Protein AF-A0A4Q2DQ85-F1 (afdb_monomer_lite)

Organism: NCBI:txid2316362

Structure (mmCIF, N/CA/C/O backbone):
data_AF-A0A4Q2DQ85-F1
#
_entry.id   AF-A0A4Q2DQ85-F1
#
loop_
_atom_site.group_PDB
_atom_site.id
_atom_site.type_symbol
_atom_site.label_atom_id
_atom_site.label_alt_id
_atom_site.label_comp_id
_atom_site.label_asym_id
_atom_site.label_entity_id
_atom_site.label_seq_id
_atom_site.pdbx_PDB_ins_code
_atom_site.Cartn_x
_atom_site.Cartn_y
_atom_site.Cartn_z
_atom_site.occupancy
_atom_site.B_iso_or_equiv
_atom_site.auth_seq_id
_atom_site.auth_comp_id
_atom_site.auth_asym_id
_atom_site.auth_atom_id
_atom_site.pdbx_PDB_model_num
ATOM 1 N N . MET A 1 1 ? -10.901 -35.998 5.552 1.00 47.69 1 MET A N 1
ATOM 2 C CA . MET A 1 1 ? -9.609 -36.464 6.092 1.00 47.69 1 MET A CA 1
ATOM 3 C C . MET A 1 1 ? -8.548 -35.485 5.594 1.00 47.69 1 MET A C 1
ATOM 5 O O . MET A 1 1 ? -8.088 -35.635 4.478 1.00 47.69 1 MET A O 1
ATOM 9 N N . PHE A 1 2 ? -8.291 -34.397 6.330 1.00 58.28 2 PHE A N 1
ATOM 10 C CA . PHE A 1 2 ? -7.328 -33.348 5.948 1.00 58.28 2 PHE A CA 1
ATOM 11 C C . PHE A 1 2 ? -6.721 -32.743 7.217 1.00 58.28 2 PHE A C 1
ATOM 13 O O . PHE A 1 2 ? -7.239 -31.758 7.737 1.00 58.28 2 PHE A O 1
ATOM 20 N N . ALA A 1 3 ? -5.676 -33.364 7.753 1.00 61.16 3 ALA A N 1
ATOM 21 C CA . ALA A 1 3 ? -4.884 -32.787 8.834 1.00 61.16 3 ALA A CA 1
ATOM 22 C C . ALA A 1 3 ? -3.534 -33.508 8.921 1.00 61.16 3 ALA A C 1
ATOM 24 O O . ALA A 1 3 ? -3.394 -34.397 9.744 1.00 61.16 3 ALA A O 1
ATOM 25 N N . GLU A 1 4 ? -2.573 -33.155 8.059 1.00 61.56 4 GLU A N 1
ATOM 26 C CA . GLU A 1 4 ? -1.161 -33.553 8.234 1.00 61.56 4 GLU A CA 1
ATOM 27 C C . GLU A 1 4 ? -0.228 -32.762 7.294 1.00 61.56 4 GLU A C 1
ATOM 29 O O . GLU A 1 4 ? 0.345 -33.283 6.347 1.00 61.56 4 GLU A O 1
ATOM 34 N N . GLN A 1 5 ? -0.114 -31.446 7.501 1.00 60.38 5 GLN A N 1
ATOM 35 C CA . GLN A 1 5 ? 0.857 -30.600 6.777 1.00 60.38 5 GLN A CA 1
ATOM 36 C C . GLN A 1 5 ? 1.593 -29.624 7.713 1.00 60.38 5 GLN A C 1
ATOM 38 O O . GLN A 1 5 ? 1.946 -28.518 7.315 1.00 60.38 5 GLN A O 1
ATOM 43 N N . SER A 1 6 ? 1.812 -30.001 8.979 1.00 62.09 6 SER A N 1
ATOM 44 C CA . SER A 1 6 ? 2.636 -29.205 9.906 1.00 62.09 6 SER A CA 1
ATOM 45 C C . SER A 1 6 ? 4.103 -29.638 9.967 1.00 62.09 6 SER A C 1
ATOM 47 O O . SER A 1 6 ? 4.913 -28.863 10.457 1.00 62.09 6 SER A O 1
ATOM 49 N N . ASP A 1 7 ? 4.455 -30.812 9.432 1.00 63.62 7 ASP A N 1
ATOM 50 C CA . ASP A 1 7 ? 5.824 -31.363 9.487 1.00 63.62 7 ASP A CA 1
ATOM 51 C C . ASP A 1 7 ? 6.745 -30.898 8.346 1.00 63.62 7 ASP A C 1
ATOM 53 O O . ASP A 1 7 ? 7.918 -31.249 8.308 1.00 63.62 7 ASP A O 1
ATOM 57 N N . ALA A 1 8 ? 6.243 -30.084 7.412 1.00 73.44 8 ALA A N 1
ATOM 58 C CA . ALA A 1 8 ? 7.044 -29.559 6.302 1.00 73.44 8 ALA A CA 1
ATOM 59 C C . ALA A 1 8 ? 7.862 -28.305 6.667 1.00 73.44 8 ALA A C 1
ATOM 61 O O . ALA A 1 8 ? 8.577 -27.775 5.818 1.00 73.44 8 ALA A O 1
ATOM 62 N N . PHE A 1 9 ? 7.744 -27.801 7.899 1.00 74.00 9 PHE A N 1
ATOM 63 C CA . PHE A 1 9 ? 8.562 -26.680 8.350 1.00 74.00 9 PHE A CA 1
ATOM 64 C C . PHE A 1 9 ? 9.855 -27.213 8.978 1.00 74.00 9 PHE A C 1
ATOM 66 O O . PHE A 1 9 ? 9.777 -28.004 9.920 1.00 74.00 9 PHE A O 1
ATOM 73 N N . PRO A 1 10 ? 11.036 -26.801 8.481 1.00 77.25 10 PRO A N 1
ATOM 74 C CA . PRO A 1 10 ? 12.307 -27.236 9.043 1.00 77.25 10 PRO A CA 1
ATOM 75 C C . PRO A 1 10 ? 12.410 -26.822 10.513 1.00 77.25 10 PRO A C 1
ATOM 77 O O . PRO A 1 10 ? 11.912 -25.764 10.919 1.00 77.25 10 PRO A O 1
ATOM 80 N N . LYS A 1 11 ? 13.046 -27.674 11.323 1.00 80.31 11 LYS A N 1
ATOM 81 C CA . LYS A 1 11 ? 13.287 -27.381 12.737 1.00 80.31 11 LYS A CA 1
ATOM 82 C C . LYS A 1 11 ? 14.191 -26.149 12.850 1.00 80.31 11 LYS A C 1
ATOM 84 O O . LYS A 1 11 ? 15.047 -25.947 11.992 1.00 80.31 11 LYS A O 1
ATOM 89 N N . PRO A 1 12 ? 14.030 -25.315 13.889 1.00 69.31 12 PRO A N 1
ATOM 90 C CA . PRO A 1 12 ? 14.818 -24.093 14.040 1.00 69.31 12 PRO A CA 1
ATOM 91 C C . PRO A 1 12 ? 16.333 -24.352 14.102 1.00 69.31 12 PRO A C 1
ATOM 93 O O . PRO A 1 12 ? 17.103 -23.470 13.735 1.00 69.31 12 PRO A O 1
ATOM 96 N N . GLU A 1 13 ? 16.763 -25.552 14.503 1.00 75.00 13 GLU A N 1
ATOM 97 C CA . GLU A 1 13 ? 18.167 -25.972 14.429 1.00 75.00 13 GLU A CA 1
ATOM 98 C C . GLU A 1 13 ? 18.701 -26.269 13.007 1.00 75.00 13 GLU A C 1
ATOM 100 O O . GLU A 1 13 ? 19.911 -26.194 12.813 1.00 75.00 13 GLU A O 1
ATOM 105 N N . ASP A 1 14 ? 17.845 -26.539 12.011 1.00 70.75 14 ASP A N 1
ATOM 106 C CA . ASP A 1 14 ? 18.253 -26.894 10.633 1.00 70.75 14 ASP A CA 1
ATOM 107 C C . ASP A 1 14 ? 18.499 -25.675 9.720 1.00 70.75 14 ASP A C 1
ATOM 109 O O . ASP A 1 14 ? 19.061 -25.814 8.637 1.00 70.75 14 ASP A O 1
ATOM 113 N N . VAL A 1 15 ? 18.098 -24.463 10.122 1.00 60.56 15 VAL A N 1
ATOM 114 C CA . VAL A 1 15 ? 18.146 -23.256 9.262 1.00 60.56 15 VAL A CA 1
ATOM 115 C C . VAL A 1 15 ? 19.306 -22.326 9.641 1.00 60.56 15 VAL A C 1
ATOM 117 O O . VAL A 1 15 ? 19.183 -21.105 9.640 1.00 60.56 15 VAL A O 1
ATOM 120 N N . MET A 1 16 ? 20.455 -22.902 9.994 1.00 61.06 16 MET A N 1
ATOM 121 C CA . MET A 1 16 ? 21.677 -22.155 10.330 1.00 61.06 16 MET A CA 1
ATOM 122 C C . MET A 1 16 ? 22.740 -22.237 9.227 1.00 61.06 16 MET A C 1
ATOM 124 O O . MET A 1 16 ? 23.933 -22.129 9.507 1.00 61.06 16 MET A O 1
ATOM 128 N N . ASN A 1 17 ? 22.334 -22.396 7.965 1.00 61.72 17 ASN A N 1
ATOM 129 C CA . ASN A 1 17 ? 23.254 -22.145 6.864 1.00 61.72 17 ASN A CA 1
ATOM 130 C C . ASN A 1 17 ? 23.485 -20.631 6.762 1.00 61.72 17 ASN A C 1
ATOM 132 O O . ASN A 1 17 ? 22.643 -19.874 6.289 1.00 61.72 17 ASN A O 1
ATOM 136 N N . THR A 1 18 ? 24.654 -20.189 7.229 1.00 68.19 18 THR A N 1
ATOM 137 C CA . THR A 1 18 ? 25.201 -18.835 7.037 1.00 68.19 18 THR A CA 1
ATOM 138 C C . THR A 1 18 ? 25.692 -18.595 5.609 1.00 68.19 18 THR A C 1
ATOM 140 O O . THR A 1 18 ? 26.346 -17.587 5.341 1.00 68.19 18 THR A O 1
ATOM 143 N N . GLU A 1 19 ? 25.400 -19.515 4.689 1.00 67.56 19 GLU A N 1
ATOM 144 C CA . GLU A 1 19 ? 25.754 -19.366 3.290 1.00 67.56 19 GLU A CA 1
ATOM 145 C C . GLU A 1 19 ? 24.949 -18.214 2.682 1.00 67.56 19 GLU A C 1
ATOM 147 O O . GLU A 1 19 ? 23.720 -18.150 2.754 1.00 67.56 19 GLU A O 1
ATOM 152 N N . SER A 1 20 ? 25.669 -17.244 2.126 1.00 66.38 20 SER A N 1
ATOM 153 C CA . SER A 1 20 ? 25.065 -16.180 1.343 1.00 66.38 20 SER A CA 1
ATOM 154 C C . SER A 1 20 ? 24.367 -16.806 0.140 1.00 66.38 20 SER A C 1
ATOM 156 O O . SER A 1 20 ? 25.026 -17.402 -0.709 1.00 66.38 20 SER A O 1
ATOM 158 N N . VAL A 1 21 ? 23.043 -16.671 0.070 1.00 77.81 21 VAL A N 1
ATOM 159 C CA . VAL A 1 21 ? 22.264 -17.096 -1.096 1.00 77.81 21 VAL A CA 1
ATOM 160 C C . VAL A 1 21 ? 22.631 -16.185 -2.266 1.00 77.81 21 VAL A C 1
ATOM 162 O O . VAL A 1 21 ? 22.267 -15.008 -2.283 1.00 77.81 21 VAL A O 1
ATOM 165 N N . GLU A 1 22 ? 23.381 -16.715 -3.229 1.00 76.44 22 GLU A N 1
ATOM 166 C CA . GLU A 1 22 ? 23.669 -16.022 -4.482 1.00 76.44 22 GLU A CA 1
ATOM 167 C C . GLU A 1 22 ? 22.405 -16.012 -5.352 1.00 76.44 22 GLU A C 1
ATOM 169 O O . GLU A 1 22 ? 21.999 -17.024 -5.919 1.00 76.44 22 GLU A O 1
ATOM 174 N N . LEU A 1 23 ? 21.751 -14.852 -5.436 1.00 78.06 23 LEU A N 1
ATOM 175 C CA . LEU A 1 23 ? 20.621 -14.611 -6.335 1.00 78.06 23 LEU A CA 1
ATOM 176 C C . LEU A 1 23 ? 21.162 -14.233 -7.721 1.00 78.06 23 LEU A C 1
ATOM 178 O O . LEU A 1 23 ? 21.100 -13.077 -8.129 1.00 78.06 23 LEU A O 1
ATOM 182 N N . SER A 1 24 ? 21.771 -15.197 -8.408 1.00 75.75 24 SER A N 1
ATOM 183 C CA . SER A 1 24 ? 22.484 -14.969 -9.676 1.00 75.75 24 SER A CA 1
ATOM 184 C C . SER A 1 24 ? 21.555 -14.778 -10.879 1.00 75.75 24 SER A C 1
ATOM 186 O O . SER A 1 24 ? 21.969 -14.204 -11.885 1.00 75.75 24 SER A O 1
ATOM 188 N N . ASP A 1 25 ? 20.308 -15.243 -10.777 1.00 85.12 25 ASP A N 1
ATOM 189 C CA . ASP A 1 25 ? 19.385 -15.315 -11.916 1.00 85.12 25 ASP A CA 1
ATOM 190 C C . ASP A 1 25 ? 18.473 -14.084 -12.049 1.00 85.12 25 ASP A C 1
ATOM 192 O O . ASP A 1 25 ? 17.869 -13.868 -13.102 1.00 85.12 25 ASP A O 1
ATOM 196 N N . GLU A 1 26 ? 18.365 -13.259 -11.004 1.00 81.12 26 GLU A N 1
ATOM 197 C CA . GLU A 1 26 ? 17.454 -12.114 -10.985 1.00 81.12 26 GLU A CA 1
ATOM 198 C C . GLU A 1 26 ? 18.196 -10.784 -11.124 1.00 81.12 26 GLU A C 1
ATOM 200 O O . GLU A 1 26 ? 19.188 -10.514 -10.448 1.00 81.12 26 GLU A O 1
ATOM 205 N N . ASP A 1 27 ? 17.676 -9.905 -11.986 1.00 89.06 27 ASP A N 1
ATOM 206 C CA . ASP A 1 27 ? 18.214 -8.556 -12.118 1.00 89.06 27 ASP A CA 1
ATOM 207 C C . ASP A 1 27 ? 18.057 -7.775 -10.802 1.00 89.06 27 ASP A C 1
ATOM 209 O O . ASP A 1 27 ? 17.006 -7.782 -10.151 1.00 89.06 27 ASP A O 1
ATOM 213 N N . SER A 1 28 ? 19.100 -7.030 -10.445 1.00 85.44 28 SER A N 1
ATOM 214 C CA . SER A 1 28 ? 19.154 -6.190 -9.246 1.00 85.44 28 SER A CA 1
ATOM 215 C C . SER A 1 28 ? 17.977 -5.209 -9.143 1.00 85.44 28 SER A C 1
ATOM 217 O O . SER A 1 28 ? 17.512 -4.901 -8.042 1.00 85.44 28 SER A O 1
ATOM 219 N N . THR A 1 29 ? 17.444 -4.750 -10.282 1.00 85.56 29 THR A N 1
ATOM 220 C CA . THR A 1 29 ? 16.266 -3.875 -10.346 1.00 85.56 29 THR A CA 1
ATOM 221 C C . THR A 1 29 ? 15.006 -4.584 -9.858 1.00 85.56 29 THR A C 1
ATOM 223 O O . THR A 1 29 ? 14.219 -4.005 -9.105 1.00 85.56 29 THR A O 1
ATOM 226 N N . THR A 1 30 ? 14.828 -5.846 -10.245 1.00 83.31 30 THR A N 1
ATOM 227 C CA . THR A 1 30 ? 13.683 -6.677 -9.860 1.00 83.31 30 THR A CA 1
ATOM 228 C C . THR A 1 30 ? 13.713 -6.974 -8.369 1.00 83.31 30 THR A C 1
ATOM 230 O O . THR A 1 30 ? 12.722 -6.733 -7.677 1.00 83.31 30 THR A O 1
ATOM 233 N N . LEU A 1 31 ? 14.873 -7.380 -7.846 1.00 83.31 31 LEU A N 1
ATOM 234 C CA . LEU A 1 31 ? 15.070 -7.592 -6.411 1.00 83.31 31 LEU A CA 1
ATOM 235 C C . LEU A 1 31 ? 14.804 -6.316 -5.612 1.00 83.31 31 LEU A C 1
ATOM 237 O O . LEU A 1 31 ? 14.140 -6.350 -4.578 1.00 83.31 31 LEU A O 1
ATOM 241 N N . ARG A 1 32 ? 15.243 -5.157 -6.112 1.00 83.00 32 ARG A N 1
ATOM 242 C CA . ARG A 1 32 ? 14.956 -3.871 -5.469 1.00 83.00 32 ARG A CA 1
ATOM 243 C C . ARG A 1 32 ? 13.458 -3.575 -5.418 1.00 83.00 32 ARG A C 1
ATOM 245 O O . ARG A 1 32 ? 12.974 -3.134 -4.380 1.00 83.00 32 ARG A O 1
ATOM 252 N N . LEU A 1 33 ? 12.719 -3.824 -6.499 1.00 78.31 33 LEU A N 1
ATOM 253 C CA . LEU A 1 33 ? 11.260 -3.670 -6.509 1.00 78.31 33 LEU A CA 1
ATOM 254 C C . LEU A 1 33 ? 10.580 -4.635 -5.528 1.00 78.31 33 LEU A C 1
ATOM 256 O O . LEU A 1 33 ? 9.651 -4.229 -4.829 1.00 78.31 33 LEU A O 1
ATOM 260 N N . LEU A 1 34 ? 11.076 -5.870 -5.423 1.00 78.50 34 LEU A N 1
ATOM 261 C CA . LEU A 1 34 ? 10.603 -6.857 -4.453 1.00 78.50 34 LEU A CA 1
ATOM 262 C C . LEU A 1 34 ? 10.816 -6.369 -3.011 1.00 78.50 34 LEU A C 1
ATOM 264 O O . LEU A 1 34 ? 9.886 -6.385 -2.203 1.00 78.50 34 LEU A O 1
ATOM 268 N N . PHE A 1 35 ? 12.011 -5.867 -2.693 1.00 76.06 35 PHE A N 1
ATOM 269 C CA . PHE A 1 35 ? 12.315 -5.330 -1.366 1.00 76.06 35 PHE A CA 1
ATOM 270 C C . PHE A 1 35 ? 11.490 -4.081 -1.042 1.00 76.06 35 PHE A C 1
ATOM 272 O O . PHE A 1 35 ? 10.953 -3.984 0.065 1.00 76.06 35 PHE A O 1
ATOM 279 N N . ILE A 1 36 ? 11.289 -3.184 -2.014 1.00 73.12 36 ILE A N 1
ATOM 280 C CA . ILE A 1 36 ? 10.392 -2.028 -1.863 1.00 73.12 36 ILE A CA 1
ATOM 281 C C . ILE A 1 36 ? 8.971 -2.493 -1.530 1.00 73.12 36 ILE A C 1
ATOM 283 O O . ILE A 1 36 ? 8.309 -1.909 -0.673 1.00 73.12 36 ILE A O 1
ATOM 287 N N . PHE A 1 37 ? 8.502 -3.575 -2.153 1.00 67.62 37 PHE A N 1
ATOM 288 C CA . PHE A 1 37 ? 7.182 -4.133 -1.867 1.00 67.62 37 PHE A CA 1
ATOM 289 C C . PHE A 1 37 ? 7.078 -4.706 -0.443 1.00 67.62 37 PHE A C 1
ATOM 291 O O . PHE A 1 37 ? 6.046 -4.577 0.224 1.00 67.62 37 PHE A O 1
ATOM 298 N N . MET A 1 38 ? 8.159 -5.296 0.071 1.00 72.81 38 MET A N 1
ATOM 299 C CA . MET A 1 38 ? 8.212 -5.804 1.445 1.00 72.81 38 MET A CA 1
ATOM 300 C C . MET A 1 38 ? 8.223 -4.666 2.486 1.00 72.81 38 MET A C 1
ATOM 302 O O . MET A 1 38 ? 7.589 -4.782 3.547 1.00 72.81 38 MET A O 1
ATOM 306 N N . HIS A 1 39 ? 8.850 -3.527 2.182 1.00 76.00 39 HIS A N 1
ATOM 307 C CA . HIS A 1 39 ? 8.979 -2.393 3.101 1.00 76.00 39 HIS A CA 1
ATOM 308 C C . HIS A 1 39 ? 7.837 -1.361 2.976 1.00 76.00 39 HIS A C 1
ATOM 310 O O . HIS A 1 39 ? 7.739 -0.589 2.028 1.00 76.00 39 HIS A O 1
ATOM 316 N N . SE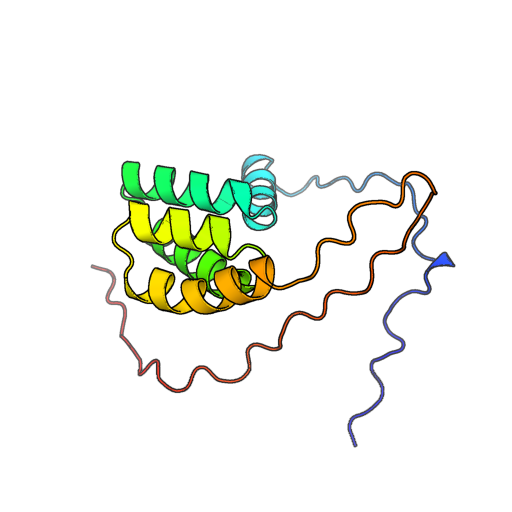R A 1 40 ? 6.987 -1.272 4.011 1.00 68.56 40 SER A N 1
ATOM 317 C CA . SER A 1 40 ? 5.780 -0.417 4.022 1.00 68.56 40 SER A CA 1
ATOM 318 C C . SER A 1 40 ? 6.043 1.073 3.804 1.00 68.56 40 SER A C 1
ATOM 320 O O . SER A 1 40 ? 5.239 1.747 3.166 1.00 68.56 40 SER A O 1
ATOM 322 N N . LYS A 1 41 ? 7.159 1.597 4.320 1.00 76.19 41 LYS A N 1
ATOM 323 C CA . LYS A 1 41 ? 7.518 3.013 4.148 1.00 76.19 41 LYS A CA 1
ATOM 324 C C . LYS A 1 41 ? 7.869 3.339 2.700 1.00 76.19 41 LYS A C 1
ATOM 326 O O . LYS A 1 41 ? 7.560 4.424 2.214 1.00 76.19 41 LYS A O 1
ATOM 331 N N . GLU A 1 42 ? 8.490 2.394 2.005 1.00 84.62 42 GLU A N 1
ATOM 332 C CA . GLU A 1 42 ? 8.887 2.581 0.614 1.00 84.62 42 GLU A CA 1
ATOM 333 C C . GLU A 1 42 ? 7.687 2.465 -0.328 1.00 84.62 42 GLU A C 1
ATOM 335 O O . GLU A 1 42 ? 7.639 3.195 -1.313 1.00 84.62 42 GLU A O 1
ATOM 340 N N . LEU A 1 43 ? 6.665 1.673 0.025 1.00 88.81 43 LEU A N 1
ATOM 341 C CA . LEU A 1 43 ? 5.405 1.585 -0.726 1.00 88.81 43 LEU A CA 1
ATOM 342 C C . LEU A 1 43 ? 4.690 2.935 -0.879 1.00 88.81 43 LEU A C 1
ATOM 344 O O . LEU A 1 43 ? 4.195 3.236 -1.961 1.00 88.81 43 LEU A O 1
ATOM 348 N N . MET A 1 44 ? 4.638 3.771 0.162 1.00 90.50 44 MET A N 1
ATOM 349 C C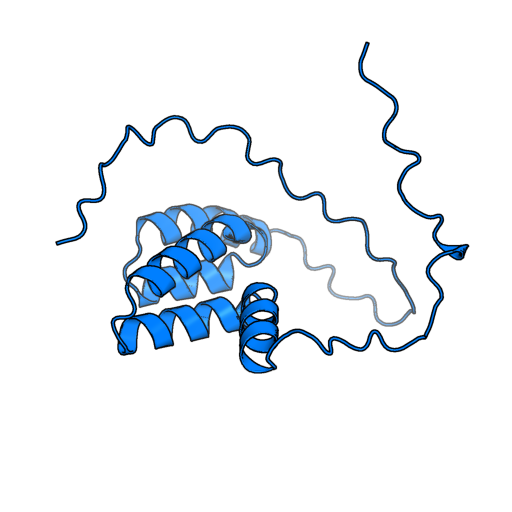A . MET A 1 44 ? 3.955 5.074 0.077 1.00 90.50 44 MET A CA 1
ATOM 350 C C . MET A 1 44 ? 4.728 6.069 -0.793 1.00 90.50 44 MET A C 1
ATOM 352 O O . MET A 1 44 ? 4.129 6.774 -1.607 1.00 90.50 44 MET A O 1
ATOM 356 N N . ASN A 1 45 ? 6.058 6.084 -0.666 1.00 90.00 45 ASN A N 1
ATOM 357 C CA . ASN A 1 45 ? 6.929 6.891 -1.522 1.00 90.00 45 ASN A CA 1
ATOM 358 C C . ASN A 1 45 ? 6.861 6.415 -2.980 1.00 90.00 45 ASN A C 1
ATOM 360 O O . ASN A 1 45 ? 6.790 7.237 -3.894 1.00 90.00 45 ASN A O 1
ATOM 364 N N . LEU A 1 46 ? 6.826 5.097 -3.198 1.00 91.19 46 LEU A N 1
ATOM 365 C CA . LEU A 1 46 ? 6.662 4.498 -4.517 1.00 91.19 46 LEU A CA 1
ATOM 366 C C . LEU A 1 46 ? 5.308 4.869 -5.119 1.00 91.19 46 LEU A C 1
ATOM 368 O O . LEU A 1 46 ? 5.259 5.257 -6.280 1.00 91.19 46 LEU A O 1
ATOM 372 N N . ALA A 1 47 ? 4.227 4.816 -4.339 1.00 92.94 47 ALA A N 1
ATOM 373 C CA . ALA A 1 47 ? 2.898 5.200 -4.798 1.00 92.94 47 ALA A CA 1
ATOM 374 C C . ALA A 1 47 ? 2.848 6.677 -5.221 1.00 92.94 47 ALA A C 1
ATOM 376 O O . ALA A 1 47 ? 2.312 6.995 -6.281 1.00 92.94 47 ALA A O 1
ATOM 377 N N . GLN A 1 48 ? 3.459 7.573 -4.437 1.00 92.25 48 GLN A N 1
ATOM 378 C CA . GLN A 1 48 ? 3.567 8.994 -4.787 1.00 92.25 48 GLN A CA 1
ATOM 379 C C . GLN A 1 48 ? 4.401 9.218 -6.054 1.00 92.25 48 GLN A C 1
ATOM 381 O O . GLN A 1 48 ? 4.013 10.003 -6.922 1.00 92.25 48 GLN A O 1
ATOM 386 N N . ALA A 1 49 ? 5.529 8.518 -6.191 1.00 93.19 49 ALA A N 1
ATOM 387 C CA . ALA A 1 49 ? 6.345 8.580 -7.397 1.00 93.19 49 ALA A CA 1
ATOM 388 C C . ALA A 1 49 ? 5.567 8.053 -8.614 1.00 93.19 49 ALA A C 1
ATOM 390 O O . ALA A 1 49 ? 5.491 8.731 -9.635 1.00 93.19 49 ALA A O 1
ATOM 391 N N . ALA A 1 50 ? 4.926 6.892 -8.493 1.00 93.00 50 ALA A N 1
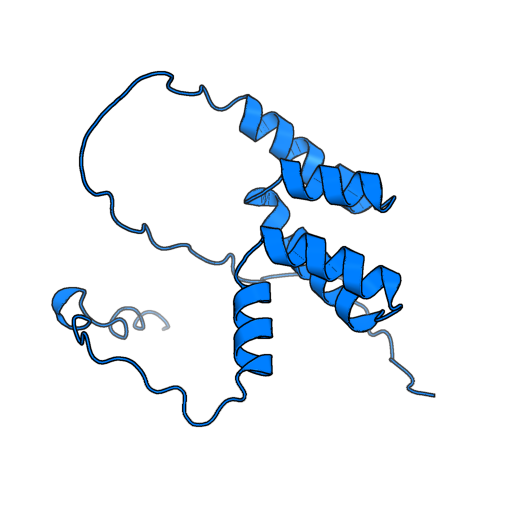ATOM 392 C CA . ALA A 1 50 ? 4.112 6.285 -9.540 1.00 93.00 50 ALA A CA 1
ATOM 393 C C . ALA A 1 50 ? 2.989 7.219 -10.003 1.00 93.00 50 ALA A C 1
ATOM 395 O O . ALA A 1 50 ? 2.767 7.359 -11.203 1.00 93.00 50 ALA A O 1
ATOM 396 N N . GLN A 1 51 ? 2.333 7.914 -9.072 1.00 91.69 51 GLN A N 1
ATOM 397 C CA . GLN A 1 51 ? 1.304 8.901 -9.386 1.00 91.69 51 GLN A CA 1
ATOM 398 C C . GLN A 1 51 ? 1.878 10.111 -10.130 1.00 91.69 51 GLN A C 1
ATOM 400 O O . GLN A 1 51 ? 1.295 10.546 -11.121 1.00 91.69 51 GLN A O 1
ATOM 405 N N . LYS A 1 52 ? 3.054 10.609 -9.723 1.00 92.50 52 LYS A N 1
ATOM 406 C CA . LYS A 1 52 ? 3.757 11.699 -10.420 1.00 92.50 52 LYS A CA 1
ATOM 407 C C . LYS A 1 52 ? 4.122 11.335 -11.865 1.00 92.50 52 LYS A C 1
ATOM 409 O O . LYS A 1 52 ? 4.060 12.196 -12.736 1.00 92.50 52 LYS A O 1
ATOM 414 N N . TYR A 1 53 ? 4.488 10.078 -12.117 1.00 93.62 53 TYR A N 1
ATOM 415 C CA . TYR A 1 53 ? 4.827 9.568 -13.452 1.00 93.62 53 TYR A CA 1
ATOM 416 C C . TYR A 1 53 ? 3.641 8.922 -14.189 1.00 93.62 53 TYR A C 1
ATOM 418 O O . TYR A 1 53 ? 3.842 8.318 -15.239 1.00 93.62 53 TYR A O 1
ATOM 426 N N . LEU A 1 54 ? 2.415 9.047 -13.664 1.00 91.62 54 LEU A N 1
ATOM 427 C CA . LEU A 1 54 ? 1.184 8.506 -14.258 1.00 91.62 54 LEU A CA 1
ATOM 428 C C . LEU A 1 54 ? 1.230 6.990 -14.539 1.00 91.62 54 LEU A C 1
ATOM 430 O O . LEU A 1 54 ? 0.570 6.485 -15.446 1.00 91.62 54 LEU A O 1
ATOM 434 N N . LEU A 1 55 ? 1.974 6.235 -13.729 1.00 92.94 55 LEU A N 1
ATOM 435 C CA . LEU A 1 55 ? 2.053 4.775 -13.799 1.00 92.94 55 LEU A CA 1
ATOM 436 C C . LEU A 1 55 ? 0.841 4.149 -13.093 1.00 92.94 55 LEU A C 1
ATOM 438 O O . LEU A 1 55 ? 0.959 3.580 -12.007 1.00 92.94 55 LEU A O 1
ATOM 442 N N . LEU A 1 56 ? -0.341 4.277 -13.701 1.00 90.19 56 LEU A N 1
ATOM 443 C CA . LEU A 1 56 ? -1.636 3.963 -13.076 1.00 90.19 56 LEU A CA 1
ATOM 444 C C . LEU A 1 56 ? -1.724 2.541 -12.502 1.00 90.19 56 LEU A C 1
ATOM 446 O O . LEU A 1 56 ? -2.231 2.359 -11.396 1.00 90.19 56 LEU A O 1
ATOM 450 N N . ASN A 1 57 ? -1.171 1.547 -13.203 1.00 90.62 57 ASN A N 1
ATOM 451 C CA . ASN A 1 57 ? -1.142 0.162 -12.723 1.00 90.62 57 ASN A CA 1
ATOM 452 C C . ASN A 1 57 ? -0.393 0.055 -11.390 1.00 90.62 57 ASN A C 1
ATOM 454 O O . ASN A 1 57 ? -0.874 -0.566 -10.446 1.00 90.62 57 ASN A O 1
ATOM 458 N N . LEU A 1 58 ? 0.767 0.708 -11.291 1.00 89.31 58 LEU A N 1
ATOM 459 C CA . LEU A 1 58 ? 1.597 0.665 -10.094 1.00 89.31 58 LEU A CA 1
ATOM 460 C C . LEU A 1 58 ? 0.943 1.410 -8.926 1.00 89.31 58 LEU A C 1
ATOM 462 O O . LEU A 1 58 ? 1.015 0.941 -7.793 1.00 89.31 58 LEU A O 1
ATOM 466 N N . VAL A 1 59 ? 0.249 2.520 -9.198 1.00 92.31 59 VAL A N 1
ATOM 467 C CA . VAL A 1 59 ? -0.554 3.232 -8.190 1.00 92.31 59 VAL A CA 1
ATOM 468 C C . VAL A 1 59 ? -1.649 2.322 -7.633 1.00 92.31 59 VAL A C 1
ATOM 470 O O . VAL A 1 59 ? -1.790 2.217 -6.414 1.00 92.31 59 VAL A O 1
ATOM 473 N N . ALA A 1 60 ? -2.388 1.624 -8.502 1.00 92.62 60 ALA A N 1
ATOM 474 C CA . ALA A 1 60 ? -3.435 0.694 -8.082 1.00 92.62 60 ALA A CA 1
ATOM 475 C C . ALA A 1 60 ? -2.871 -0.445 -7.217 1.00 92.62 60 ALA A C 1
ATOM 477 O O . ALA A 1 60 ? -3.418 -0.739 -6.152 1.00 92.62 60 ALA A O 1
ATOM 478 N N . PHE A 1 61 ? -1.737 -1.028 -7.616 1.00 92.19 61 PHE A N 1
ATOM 479 C CA . PHE A 1 61 ? -1.058 -2.055 -6.823 1.00 92.19 61 PHE A CA 1
ATOM 480 C C . PHE A 1 61 ? -0.596 -1.539 -5.460 1.00 92.19 61 PHE A C 1
ATOM 482 O O . PHE A 1 61 ? -0.853 -2.187 -4.445 1.00 92.19 61 PHE A O 1
ATOM 489 N N . CYS A 1 62 ? 0.048 -0.370 -5.408 1.00 93.06 62 CYS A N 1
ATOM 490 C CA . CYS A 1 62 ? 0.507 0.199 -4.142 1.00 93.06 62 CYS A CA 1
ATOM 491 C C . CYS A 1 62 ? -0.669 0.508 -3.214 1.00 93.06 62 CYS A C 1
ATOM 493 O O . CYS A 1 62 ? -0.588 0.247 -2.016 1.00 93.06 62 CYS A O 1
ATOM 495 N N . ARG A 1 63 ? -1.785 1.001 -3.758 1.00 93.94 63 ARG A N 1
ATOM 496 C CA . ARG A 1 63 ? -3.001 1.253 -2.984 1.00 93.94 63 ARG A CA 1
ATOM 497 C C . ARG A 1 63 ? -3.560 -0.029 -2.370 1.00 93.94 63 ARG A C 1
ATOM 499 O O . ARG A 1 63 ? -3.809 -0.046 -1.169 1.00 93.94 63 ARG A O 1
ATOM 506 N N . LEU A 1 64 ? -3.692 -1.099 -3.154 1.00 94.19 64 LEU A N 1
ATOM 507 C CA . LEU A 1 64 ? -4.138 -2.403 -2.649 1.00 94.19 64 LEU A CA 1
ATOM 508 C C . LEU A 1 64 ? -3.198 -2.945 -1.562 1.00 94.19 64 LEU A C 1
ATOM 510 O O . LEU A 1 64 ? -3.654 -3.465 -0.544 1.00 94.19 64 LEU A O 1
ATOM 514 N N . ALA A 1 65 ? -1.884 -2.791 -1.745 1.00 93.31 65 ALA A N 1
ATOM 515 C CA . ALA A 1 65 ? -0.894 -3.208 -0.756 1.00 93.31 65 ALA A CA 1
ATOM 516 C C . ALA A 1 65 ? -0.998 -2.402 0.553 1.00 93.31 65 ALA A C 1
ATOM 518 O O . ALA A 1 65 ? -0.881 -2.975 1.637 1.00 93.31 65 ALA A O 1
ATOM 519 N N . ILE A 1 66 ? -1.249 -1.092 0.470 1.00 94.06 66 ILE A N 1
ATOM 520 C CA . ILE A 1 66 ? -1.473 -0.230 1.640 1.00 94.06 66 ILE A CA 1
ATOM 521 C C . ILE A 1 66 ? -2.783 -0.610 2.342 1.00 94.06 66 ILE A C 1
ATOM 523 O O . ILE A 1 66 ? -2.788 -0.765 3.561 1.00 94.06 66 ILE A O 1
ATOM 527 N N . GLU A 1 67 ? -3.866 -0.832 1.594 1.00 94.88 67 GLU A N 1
ATOM 528 C CA . GLU A 1 67 ? -5.161 -1.287 2.125 1.00 94.88 67 GLU A CA 1
ATOM 529 C C . GLU A 1 67 ? -5.023 -2.610 2.894 1.00 94.88 67 GLU A C 1
ATOM 531 O O . GLU A 1 67 ? -5.507 -2.733 4.021 1.00 94.88 67 GLU A O 1
ATOM 536 N N . ALA A 1 68 ? -4.282 -3.576 2.344 1.00 93.75 68 ALA A N 1
ATOM 537 C CA . ALA A 1 68 ? -4.025 -4.858 3.000 1.00 93.75 68 ALA A CA 1
ATOM 538 C C . ALA A 1 68 ? -3.225 -4.722 4.310 1.00 93.75 68 ALA A C 1
ATOM 540 O O . ALA A 1 68 ? -3.375 -5.545 5.216 1.00 93.75 68 ALA A O 1
ATOM 541 N N . ARG A 1 69 ? -2.389 -3.682 4.422 1.00 92.88 69 ARG A N 1
ATOM 542 C CA . ARG A 1 69 ? -1.480 -3.430 5.556 1.00 92.88 69 ARG A CA 1
ATOM 543 C C . ARG A 1 69 ? -1.942 -2.302 6.472 1.00 92.88 69 ARG A C 1
ATOM 545 O O . ARG A 1 69 ? -1.206 -1.913 7.377 1.00 92.88 69 ARG A O 1
ATOM 552 N N . VAL A 1 70 ? -3.160 -1.796 6.291 1.00 95.38 70 VAL A N 1
ATOM 553 C CA . VAL A 1 70 ? -3.688 -0.654 7.053 1.00 95.38 70 VAL A CA 1
ATOM 554 C C . VAL A 1 70 ? -3.652 -0.885 8.569 1.00 95.38 70 VAL A C 1
ATOM 556 O O . VAL A 1 70 ? -3.477 0.051 9.335 1.00 95.38 70 VAL A O 1
ATOM 559 N N . LYS A 1 71 ? -3.749 -2.145 9.010 1.00 94.00 71 LYS A N 1
ATOM 560 C CA . LYS A 1 71 ? -3.680 -2.540 10.425 1.00 94.00 71 LYS A CA 1
ATOM 561 C C . LYS A 1 71 ? -2.276 -2.454 11.021 1.00 94.00 71 LYS A C 1
ATOM 563 O O . LYS A 1 71 ? -2.151 -2.276 12.228 1.00 94.00 71 LYS A O 1
ATOM 568 N N . ASP A 1 72 ? -1.249 -2.628 10.193 1.00 93.06 72 ASP A N 1
ATOM 569 C CA . ASP A 1 72 ? 0.147 -2.661 10.633 1.00 93.06 72 ASP A CA 1
ATOM 570 C C . ASP A 1 72 ? 0.732 -1.251 10.762 1.00 93.06 72 ASP A C 1
ATOM 572 O O . ASP A 1 72 ? 1.610 -1.021 11.588 1.00 93.06 72 ASP A O 1
ATOM 576 N N . VAL A 1 73 ? 0.276 -0.327 9.911 1.00 92.81 73 VAL A N 1
ATOM 577 C CA . VAL A 1 73 ? 0.785 1.050 9.810 1.00 92.81 73 VAL A CA 1
ATOM 578 C C . VAL A 1 73 ? -0.362 2.060 9.624 1.00 92.81 73 VAL A C 1
ATOM 580 O O . VAL A 1 73 ? -0.414 2.761 8.610 1.00 92.81 73 VAL A O 1
ATOM 583 N N . PRO A 1 74 ? -1.316 2.149 10.571 1.00 95.06 74 PRO A N 1
ATOM 584 C CA . PRO A 1 74 ? -2.551 2.905 10.363 1.00 95.06 74 PRO A CA 1
ATOM 585 C C . PRO A 1 74 ? -2.320 4.416 10.261 1.00 95.06 74 PRO A C 1
ATOM 587 O O . PRO A 1 74 ? -2.970 5.076 9.454 1.00 95.06 74 PRO A O 1
ATOM 590 N N . ILE A 1 75 ? -1.364 4.960 11.022 1.00 94.56 75 ILE A N 1
ATOM 591 C CA . ILE A 1 75 ? -1.022 6.390 10.999 1.00 94.56 75 ILE A CA 1
ATOM 592 C C . ILE A 1 75 ? -0.461 6.786 9.630 1.00 94.56 75 ILE A C 1
ATOM 594 O O . ILE A 1 75 ? -0.955 7.722 9.000 1.00 94.56 75 ILE A O 1
ATOM 598 N N . ASP A 1 76 ? 0.540 6.050 9.145 1.00 93.94 76 ASP A N 1
ATOM 599 C CA . ASP A 1 76 ? 1.164 6.329 7.852 1.00 93.94 76 ASP A CA 1
ATOM 600 C C . ASP A 1 76 ? 0.143 6.161 6.711 1.00 93.94 76 ASP A C 1
ATOM 602 O O . ASP A 1 76 ? 0.068 7.000 5.810 1.00 93.94 76 ASP A O 1
ATOM 606 N N . ALA A 1 77 ? -0.704 5.124 6.777 1.00 95.19 77 ALA A N 1
ATOM 607 C CA . ALA A 1 77 ? -1.746 4.875 5.783 1.00 95.19 77 ALA A CA 1
ATOM 608 C C . ALA A 1 77 ? -2.789 6.005 5.743 1.00 95.19 77 ALA A C 1
ATOM 610 O O . ALA A 1 77 ? -3.194 6.424 4.659 1.00 95.19 77 ALA A O 1
ATOM 611 N N . PHE A 1 78 ? -3.180 6.549 6.898 1.00 96.06 78 PHE A N 1
ATOM 612 C CA . PHE A 1 78 ? -4.100 7.684 6.982 1.00 96.06 78 PHE A CA 1
ATOM 613 C C . PHE A 1 78 ? -3.485 8.985 6.451 1.00 96.06 78 PHE A C 1
ATOM 615 O O . PHE A 1 78 ? -4.131 9.722 5.702 1.00 96.06 78 PHE A O 1
ATOM 622 N N . ILE A 1 79 ? -2.217 9.265 6.774 1.00 94.88 79 ILE A N 1
ATOM 623 C CA . ILE A 1 79 ? -1.490 10.419 6.216 1.00 94.88 79 ILE A CA 1
ATOM 624 C C . ILE A 1 79 ? -1.398 10.298 4.692 1.00 94.88 79 ILE A C 1
ATOM 626 O O . ILE A 1 79 ? -1.605 11.274 3.970 1.00 94.88 79 ILE A O 1
ATOM 630 N N . TYR A 1 80 ? -1.099 9.104 4.184 1.00 94.56 80 TYR A N 1
ATOM 631 C CA . TYR A 1 80 ? -1.085 8.850 2.749 1.00 94.56 80 TYR A CA 1
ATOM 632 C C . TYR A 1 80 ? -2.473 9.053 2.121 1.00 94.56 80 TYR A C 1
ATOM 634 O O . TYR A 1 80 ? -2.580 9.704 1.081 1.00 94.56 80 TYR A O 1
ATOM 642 N N . ALA A 1 81 ? -3.533 8.549 2.756 1.00 96.06 81 ALA A N 1
ATOM 643 C CA . ALA A 1 81 ? -4.900 8.664 2.261 1.00 96.06 81 ALA A CA 1
ATOM 644 C C . ALA A 1 81 ? -5.368 10.122 2.177 1.00 96.06 81 ALA A C 1
ATOM 646 O O . ALA A 1 81 ? -5.870 10.549 1.141 1.00 96.06 81 ALA A O 1
ATOM 647 N N . THR A 1 82 ? -5.142 10.901 3.235 1.00 96.44 82 THR A N 1
ATOM 648 C CA . THR A 1 82 ? -5.506 12.326 3.293 1.00 96.44 82 THR A CA 1
ATOM 649 C C . THR A 1 82 ? -4.747 13.166 2.269 1.00 96.44 82 THR A C 1
ATOM 651 O O . THR A 1 82 ? -5.350 14.015 1.620 1.00 96.44 82 THR A O 1
ATOM 654 N N . LYS A 1 83 ? -3.452 12.896 2.051 1.00 95.19 83 LYS A N 1
ATOM 655 C CA . LYS A 1 83 ? -2.645 13.591 1.031 1.00 95.19 83 LYS A CA 1
ATOM 656 C C . LYS A 1 83 ? -3.112 13.345 -0.404 1.00 95.19 83 LYS A C 1
ATOM 658 O O . LYS A 1 83 ? -2.897 14.204 -1.249 1.00 95.19 83 LYS A O 1
ATOM 663 N N . ASN A 1 84 ? -3.689 12.177 -0.679 1.00 93.75 84 ASN A N 1
ATOM 664 C CA . ASN A 1 84 ? -4.116 11.769 -2.021 1.00 93.75 84 ASN A CA 1
ATOM 665 C C . ASN A 1 84 ? -5.644 11.765 -2.184 1.00 93.75 84 ASN A C 1
ATOM 667 O O . ASN A 1 84 ? -6.149 11.154 -3.122 1.00 93.75 84 ASN A O 1
ATOM 671 N N . GLU A 1 85 ? -6.371 12.401 -1.259 1.00 94.81 85 GLU A N 1
ATOM 672 C CA . GLU A 1 85 ? -7.838 12.516 -1.277 1.00 94.81 85 GLU A CA 1
ATOM 673 C C . GLU A 1 85 ? -8.568 11.154 -1.354 1.00 94.81 85 GLU A C 1
ATOM 675 O O . GLU A 1 85 ? -9.667 11.024 -1.892 1.00 94.81 85 GLU A O 1
ATOM 680 N N . LEU A 1 86 ? -7.973 10.107 -0.772 1.00 94.88 86 LEU A N 1
ATOM 681 C CA . LEU A 1 86 ? -8.524 8.750 -0.732 1.00 94.88 86 LEU A CA 1
ATOM 682 C C . LEU A 1 86 ? -9.433 8.569 0.492 1.00 94.88 86 LEU A C 1
ATOM 684 O O . LEU A 1 86 ? -9.077 7.861 1.436 1.00 94.88 86 LEU A O 1
ATOM 688 N N . SER A 1 87 ? -10.614 9.193 0.478 1.00 96.31 87 SER A N 1
ATOM 689 C CA . SER A 1 87 ? -11.567 9.176 1.607 1.00 96.31 87 SER A CA 1
ATOM 690 C C . SER A 1 87 ? -11.883 7.766 2.117 1.00 96.31 87 SER A C 1
ATOM 692 O O . SER A 1 87 ? -11.759 7.508 3.308 1.00 96.31 87 SER A O 1
ATOM 694 N N . ALA A 1 88 ? -12.156 6.818 1.216 1.00 96.06 88 ALA A N 1
ATOM 695 C CA . ALA A 1 88 ? -12.446 5.431 1.587 1.00 96.06 88 ALA A CA 1
ATOM 696 C C . ALA A 1 88 ? -11.295 4.759 2.361 1.00 96.06 88 ALA A C 1
ATOM 698 O O . ALA A 1 88 ? -11.533 3.991 3.288 1.00 96.06 88 ALA A O 1
ATOM 699 N N . LEU A 1 89 ? -10.040 5.057 2.007 1.00 96.25 89 LEU A N 1
ATOM 700 C CA . LEU A 1 89 ? -8.881 4.521 2.722 1.00 96.25 89 LEU A CA 1
ATOM 701 C C . LEU A 1 89 ? -8.703 5.204 4.083 1.00 96.25 89 LEU A C 1
ATOM 703 O O . LEU A 1 89 ? -8.356 4.539 5.058 1.00 96.25 89 LEU A O 1
ATOM 707 N N . ALA A 1 90 ? -8.962 6.511 4.160 1.00 97.19 90 ALA A N 1
ATOM 708 C CA . ALA A 1 90 ? -8.928 7.252 5.416 1.00 97.19 90 ALA A CA 1
ATOM 709 C C . ALA A 1 90 ? -9.973 6.716 6.408 1.00 97.19 90 ALA A C 1
ATOM 711 O O . ALA A 1 90 ? -9.638 6.491 7.570 1.00 97.19 90 ALA A O 1
ATOM 712 N N . ASP A 1 91 ? -11.187 6.417 5.939 1.00 97.56 91 ASP A N 1
ATOM 713 C CA . ASP A 1 91 ? -12.263 5.837 6.751 1.00 97.56 91 ASP A CA 1
ATOM 714 C C . ASP A 1 91 ? -11.897 4.445 7.281 1.00 97.56 91 ASP A C 1
ATOM 716 O O . ASP A 1 91 ? -12.182 4.116 8.434 1.00 97.56 91 ASP A O 1
ATOM 720 N N . ILE A 1 92 ? -11.211 3.636 6.467 1.00 96.69 92 ILE A N 1
ATOM 721 C CA . ILE A 1 92 ? -10.706 2.324 6.889 1.00 96.69 92 ILE A CA 1
ATOM 722 C C . ILE A 1 92 ? -9.580 2.476 7.921 1.00 96.69 92 ILE A C 1
ATOM 724 O O . ILE A 1 92 ? -9.526 1.700 8.874 1.00 96.69 92 ILE A O 1
ATOM 728 N N . ALA A 1 93 ? -8.676 3.445 7.752 1.00 96.62 93 ALA A N 1
ATOM 729 C CA . ALA A 1 93 ? -7.510 3.634 8.619 1.00 96.62 93 ALA A CA 1
ATOM 730 C C . ALA A 1 93 ? -7.848 4.290 9.971 1.00 96.62 93 ALA A C 1
ATOM 732 O O . ALA A 1 93 ? -7.261 3.929 10.995 1.00 96.62 93 ALA A O 1
ATOM 733 N N . ALA A 1 94 ? -8.817 5.209 9.994 1.00 96.06 94 ALA A N 1
ATOM 734 C CA . ALA A 1 94 ? -9.231 5.969 11.173 1.00 96.06 94 ALA A CA 1
ATOM 735 C C . ALA A 1 94 ? -9.480 5.122 12.444 1.00 96.06 94 ALA A C 1
ATOM 737 O O . ALA A 1 94 ? -8.900 5.447 13.485 1.00 96.06 94 ALA A O 1
ATOM 738 N N . PRO A 1 95 ? -10.266 4.023 12.422 1.00 96.38 95 PRO A N 1
ATOM 739 C CA . PRO A 1 95 ? -10.504 3.223 13.627 1.00 96.38 95 PRO A CA 1
ATOM 740 C C . PRO A 1 95 ? -9.225 2.580 14.181 1.00 96.38 95 PRO A C 1
ATOM 742 O O . PRO A 1 95 ? -9.080 2.440 15.397 1.00 96.38 95 PRO A O 1
ATOM 745 N N . TYR A 1 96 ? -8.274 2.217 13.316 1.00 95.62 96 TYR A N 1
ATOM 746 C CA . TYR A 1 96 ? -7.014 1.608 13.742 1.00 95.62 96 TYR A CA 1
ATOM 747 C C . TYR A 1 96 ? -6.065 2.626 14.381 1.00 95.62 96 TYR A C 1
ATOM 749 O O . TYR A 1 96 ? -5.359 2.271 15.323 1.00 95.62 96 TYR A O 1
ATOM 757 N N . MET A 1 97 ? -6.090 3.891 13.947 1.00 94.31 97 MET A N 1
ATOM 758 C CA . MET A 1 97 ? -5.310 4.959 14.588 1.00 94.31 97 MET A CA 1
ATOM 759 C C . MET A 1 97 ? -5.746 5.201 16.034 1.00 94.31 97 MET A C 1
ATOM 761 O O . MET A 1 97 ? -4.911 5.311 16.931 1.00 94.31 97 MET A O 1
ATOM 765 N N . VAL A 1 98 ? -7.060 5.256 16.275 1.00 92.12 98 VAL A N 1
ATOM 766 C CA . VAL A 1 98 ? -7.605 5.443 17.629 1.00 92.12 98 VAL A CA 1
ATOM 767 C C . VAL A 1 98 ? -7.242 4.249 18.513 1.00 92.12 98 VAL A C 1
ATOM 769 O O . VAL A 1 98 ? -6.818 4.427 19.653 1.00 92.12 98 VAL A O 1
ATOM 772 N N . ALA A 1 99 ? -7.346 3.031 17.973 1.00 90.44 99 ALA A N 1
ATOM 773 C CA . ALA A 1 99 ? -6.980 1.814 18.690 1.00 90.44 99 ALA A CA 1
ATOM 774 C C . ALA A 1 99 ? -5.484 1.756 19.048 1.00 90.44 99 ALA A C 1
ATOM 776 O O . ALA A 1 99 ? -5.134 1.267 20.121 1.00 90.44 99 ALA A O 1
ATOM 777 N N . GLU A 1 100 ? -4.599 2.251 18.179 1.00 85.50 100 GLU A N 1
ATOM 778 C CA . GLU A 1 100 ? -3.162 2.315 18.456 1.00 85.50 100 GLU A CA 1
ATOM 779 C C . GLU A 1 100 ? -2.835 3.332 19.556 1.00 85.50 100 GLU A C 1
ATOM 781 O O . GLU A 1 100 ? -2.083 3.003 20.472 1.00 85.50 100 GLU A O 1
ATOM 786 N N . SER A 1 101 ? -3.468 4.510 19.540 1.00 80.50 101 SER A N 1
ATOM 787 C CA . SER A 1 101 ? -3.286 5.535 20.580 1.00 80.50 101 SER A CA 1
ATOM 788 C C . SER A 1 101 ? -3.785 5.104 21.963 1.00 80.50 101 SER A C 1
ATOM 790 O O . SER A 1 101 ? -3.339 5.655 22.968 1.00 80.50 101 SER A O 1
ATOM 792 N N . LEU A 1 102 ? -4.735 4.168 22.023 1.00 81.25 102 LEU A N 1
ATOM 793 C CA . LEU A 1 102 ? -5.303 3.658 23.272 1.00 81.25 102 LEU A CA 1
ATOM 794 C C . LEU A 1 102 ? -4.502 2.508 23.881 1.00 81.25 102 LEU A C 1
ATOM 796 O O . LEU A 1 102 ? -4.761 2.141 25.028 1.00 81.25 102 LEU A O 1
ATOM 800 N N . LYS A 1 103 ? -3.535 1.932 23.157 1.00 77.19 103 LYS A N 1
ATOM 801 C CA . LYS A 1 103 ? -2.616 0.976 23.777 1.00 77.19 103 LYS A CA 1
ATOM 802 C C . LYS A 1 103 ? -1.830 1.743 24.838 1.00 77.19 103 LYS A C 1
ATOM 804 O O . LYS A 1 103 ? -1.147 2.700 24.476 1.00 77.19 103 LYS A O 1
ATOM 809 N N . PRO A 1 104 ? -1.916 1.362 26.127 1.00 65.50 104 PRO A N 1
ATOM 810 C CA . PRO A 1 104 ? -1.117 2.003 27.152 1.00 65.50 104 PRO A CA 1
ATOM 811 C C . PRO A 1 104 ? 0.336 1.792 26.752 1.00 65.50 104 PRO A C 1
ATOM 813 O O . PRO A 1 104 ? 0.847 0.671 26.759 1.00 65.50 104 PRO A O 1
ATOM 816 N N . SER A 1 105 ? 0.985 2.870 26.323 1.00 58.91 105 SER A N 1
ATOM 817 C CA . SER A 1 105 ? 2.422 2.896 26.156 1.00 58.91 105 SER A CA 1
ATOM 818 C C . SER A 1 105 ? 2.978 2.551 27.528 1.00 58.91 105 SER A C 1
ATOM 820 O O . SER A 1 105 ? 2.907 3.368 28.446 1.00 58.91 105 SER A O 1
ATOM 822 N N . HIS A 1 106 ? 3.444 1.316 27.706 1.00 58.97 106 HIS A N 1
ATOM 823 C CA . HIS A 1 106 ? 4.237 0.944 28.864 1.00 58.97 106 HIS A CA 1
ATOM 824 C C . HIS A 1 106 ? 5.547 1.725 28.756 1.00 58.97 106 HIS A C 1
ATOM 826 O O . HIS A 1 106 ? 6.555 1.270 28.220 1.00 58.97 106 HIS A O 1
ATOM 832 N N . THR A 1 107 ? 5.471 2.975 29.194 1.00 61.56 107 THR A N 1
ATOM 833 C CA . THR A 1 107 ? 6.567 3.906 29.347 1.00 61.56 107 THR A CA 1
ATOM 834 C C . THR A 1 107 ? 7.449 3.344 30.453 1.00 61.56 107 THR A C 1
ATOM 836 O O . THR A 1 107 ? 7.144 3.491 31.632 1.00 61.56 107 THR A O 1
ATOM 839 N N . GLY A 1 108 ? 8.520 2.656 30.056 1.00 55.97 108 GLY A N 1
ATOM 840 C CA . GLY A 1 108 ? 9.609 2.255 30.943 1.00 55.97 108 GLY A CA 1
ATOM 841 C C . GLY A 1 108 ? 9.783 0.748 31.120 1.00 55.97 108 GLY A C 1
ATOM 842 O O . GLY A 1 108 ? 9.391 0.193 32.138 1.00 55.97 108 GLY A O 1
ATOM 843 N N . GLN A 1 109 ? 10.513 0.110 30.204 1.00 47.19 109 GLN A N 1
ATOM 844 C CA . GLN A 1 109 ? 11.527 -0.862 30.612 1.00 47.19 109 GLN A CA 1
ATOM 845 C C . GLN A 1 109 ? 12.702 -0.797 29.636 1.00 47.19 109 GLN A C 1
ATOM 847 O O . GLN A 1 109 ? 12.607 -1.127 28.458 1.00 47.19 109 GLN A O 1
ATOM 852 N N . ILE A 1 110 ? 13.795 -0.252 30.155 1.00 59.34 110 ILE A N 1
ATOM 853 C CA . ILE A 1 110 ? 15.105 -0.173 29.527 1.00 59.34 110 ILE A CA 1
ATOM 854 C C . ILE A 1 110 ? 15.764 -1.547 29.703 1.00 59.34 110 ILE A C 1
ATOM 856 O O . ILE A 1 110 ? 15.709 -2.107 30.794 1.00 59.34 110 ILE A O 1
ATOM 860 N N . SER A 1 111 ? 16.477 -1.994 28.667 1.00 53.31 111 SER A N 1
ATOM 861 C CA . SER A 1 111 ? 17.482 -3.068 28.681 1.00 53.31 111 SER A CA 1
ATOM 862 C C . SER A 1 111 ? 16.976 -4.515 28.684 1.00 53.31 111 SER A C 1
ATOM 864 O O . SER A 1 111 ? 16.315 -4.963 29.614 1.00 53.31 111 SER A O 1
ATOM 866 N N . GLY A 1 112 ? 17.417 -5.278 27.677 1.00 46.28 112 GLY A N 1
ATOM 867 C CA . GLY A 1 112 ? 17.510 -6.734 27.781 1.00 46.28 112 GLY A CA 1
ATOM 868 C C . GLY A 1 112 ? 17.149 -7.498 26.512 1.00 46.28 112 GLY A C 1
ATOM 869 O O . GLY A 1 112 ? 16.025 -7.948 26.372 1.00 46.28 112 GLY A O 1
ATOM 870 N N . ILE A 1 113 ? 18.127 -7.632 25.613 1.00 51.44 113 ILE A N 1
ATOM 871 C CA . ILE A 1 113 ? 18.472 -8.856 24.866 1.00 51.44 113 ILE A CA 1
ATOM 872 C C . ILE A 1 113 ? 17.295 -9.755 24.433 1.00 51.44 113 ILE A C 1
ATOM 874 O O . ILE A 1 113 ? 16.760 -10.519 25.224 1.00 51.44 113 ILE A O 1
ATOM 878 N N . GLY A 1 114 ? 17.042 -9.765 23.119 1.00 57.06 114 GLY A N 1
ATOM 879 C CA . GLY A 1 114 ? 16.511 -10.919 22.389 1.00 57.06 114 GLY A CA 1
ATOM 880 C C . GLY A 1 114 ? 15.048 -11.262 22.660 1.00 57.06 114 GLY A C 1
ATOM 881 O O . GLY A 1 114 ? 14.707 -11.897 23.649 1.00 57.06 114 GLY A O 1
ATOM 882 N N . SER A 1 115 ? 14.169 -10.945 21.713 1.00 50.09 115 SER A N 1
ATOM 883 C CA . SER A 1 115 ? 12.862 -11.600 21.634 1.00 50.09 115 SER A CA 1
ATOM 884 C C . SER A 1 115 ? 12.631 -12.144 20.225 1.00 50.09 115 SER A C 1
ATOM 886 O O . SER A 1 115 ? 12.997 -11.480 19.251 1.00 50.09 115 SER A O 1
ATOM 888 N N . PRO A 1 116 ? 12.077 -13.363 20.112 1.00 47.72 116 PRO A N 1
ATOM 889 C CA . PRO A 1 116 ? 12.021 -14.112 18.870 1.00 47.72 116 PRO A CA 1
ATOM 890 C C . PRO A 1 116 ? 10.894 -13.595 17.974 1.00 47.72 116 PRO A C 1
ATOM 892 O O . PRO A 1 116 ? 9.848 -13.144 18.444 1.00 47.72 116 PRO A O 1
ATOM 895 N N . LEU A 1 117 ? 11.114 -13.682 16.664 1.00 51.50 117 LEU A N 1
ATOM 896 C CA . LEU A 1 117 ? 10.131 -13.377 15.631 1.00 51.50 117 LEU A CA 1
ATOM 897 C C . LEU A 1 117 ? 8.940 -14.340 15.756 1.00 51.50 117 LEU A C 1
ATOM 899 O O . LEU A 1 117 ? 8.942 -15.437 15.206 1.00 51.50 117 LEU A O 1
ATOM 903 N N . VAL A 1 118 ? 7.912 -13.926 16.498 1.00 48.75 118 VAL A N 1
ATOM 904 C CA . VAL A 1 118 ? 6.621 -14.616 16.559 1.00 48.75 118 VAL A CA 1
ATOM 905 C C . VAL A 1 118 ? 5.998 -14.584 15.163 1.00 48.75 118 VAL A C 1
ATOM 907 O O . VAL A 1 118 ? 5.788 -13.519 14.578 1.00 48.75 118 VAL A O 1
ATOM 910 N N . GLY A 1 119 ? 5.751 -15.781 14.625 1.00 48.69 119 GLY A N 1
ATOM 911 C CA . GLY A 1 119 ? 5.260 -16.025 13.275 1.00 48.69 119 GLY A CA 1
ATOM 912 C C . GLY A 1 119 ? 4.059 -15.154 12.916 1.00 48.69 119 GLY A C 1
ATOM 913 O O . GLY A 1 119 ? 2.976 -15.270 13.494 1.00 48.69 119 GLY A O 1
ATOM 914 N N . ARG A 1 120 ? 4.254 -14.288 11.919 1.00 50.25 120 ARG A N 1
ATOM 915 C CA . ARG A 1 120 ? 3.185 -13.484 11.331 1.00 50.25 120 ARG A CA 1
ATOM 916 C C . ARG A 1 120 ? 2.324 -14.393 10.472 1.00 50.25 120 ARG A C 1
ATOM 918 O O . ARG A 1 120 ? 2.718 -14.831 9.394 1.00 50.25 120 ARG A O 1
ATOM 925 N N . ARG A 1 121 ? 1.128 -14.681 10.967 1.00 45.00 121 ARG A N 1
ATOM 926 C CA . ARG A 1 121 ? 0.086 -15.350 10.199 1.00 45.00 121 ARG A CA 1
ATOM 927 C C . ARG A 1 121 ? -0.494 -14.322 9.232 1.00 45.00 121 ARG A C 1
ATOM 929 O O . ARG A 1 121 ? -1.243 -13.444 9.652 1.00 45.00 121 ARG A O 1
ATOM 936 N N . PHE A 1 122 ? -0.140 -14.417 7.952 1.00 42.28 122 PHE A N 1
ATOM 937 C CA . PHE A 1 122 ? -0.880 -13.719 6.904 1.00 42.28 122 PHE A CA 1
ATOM 938 C C . PHE A 1 122 ? -2.359 -14.113 7.033 1.00 42.28 122 PHE A C 1
ATOM 940 O O . PHE A 1 122 ? -2.657 -15.314 7.089 1.00 42.28 122 PHE A O 1
ATOM 947 N N . PRO A 1 123 ? -3.300 -13.158 7.131 1.00 41.19 123 PRO A N 1
ATOM 948 C CA . PRO A 1 123 ? -4.703 -13.507 7.041 1.00 41.19 123 PRO A CA 1
ATOM 949 C C . PRO A 1 123 ? -4.919 -14.152 5.671 1.00 41.19 123 PRO A C 1
ATOM 951 O O . PRO A 1 123 ? -4.577 -13.575 4.639 1.00 41.19 123 PRO A O 1
ATOM 954 N N . LYS A 1 124 ? -5.446 -15.383 5.670 1.00 42.28 124 LYS A N 1
ATOM 955 C CA . LYS A 1 124 ? -5.941 -16.029 4.454 1.00 42.28 124 LYS A CA 1
ATOM 956 C C . LYS A 1 124 ? -6.856 -15.024 3.757 1.00 42.28 124 LYS A C 1
ATOM 958 O O . LYS A 1 124 ? -7.811 -14.548 4.368 1.00 42.28 124 LYS A O 1
ATOM 963 N N . LEU A 1 125 ? -6.548 -14.720 2.498 1.00 43.47 125 LEU A N 1
ATOM 964 C CA . LEU A 1 125 ? -7.411 -14.002 1.562 1.00 43.47 125 LEU A CA 1
ATOM 965 C C . LEU A 1 125 ? -8.660 -14.859 1.299 1.00 43.47 125 LEU A C 1
ATOM 967 O O . LEU A 1 125 ? -8.814 -15.455 0.240 1.00 43.47 125 LEU A O 1
ATOM 971 N N . SER A 1 126 ? -9.526 -15.006 2.295 1.00 46.34 126 SER A N 1
ATOM 972 C CA . SER A 1 126 ? -10.844 -15.597 2.129 1.00 46.34 126 SER A CA 1
ATOM 973 C C . SER A 1 126 ? -11.854 -14.468 2.042 1.00 46.34 126 SER A C 1
ATOM 975 O O . SER A 1 126 ? -12.062 -13.743 3.013 1.00 46.34 126 SER A O 1
ATOM 977 N N . CYS A 1 127 ? -12.491 -14.398 0.875 1.00 41.41 127 CYS A N 1
ATOM 978 C CA . CYS A 1 127 ? -13.734 -13.687 0.605 1.00 41.41 127 CYS A CA 1
ATOM 979 C C . CYS A 1 127 ? -13.617 -12.162 0.461 1.00 41.41 127 CYS A C 1
ATOM 981 O O . CYS A 1 127 ? -13.961 -11.407 1.362 1.00 41.41 127 CYS A O 1
ATOM 983 N N . TRP A 1 128 ? -13.261 -11.716 -0.745 1.00 36.91 128 TRP A N 1
ATOM 984 C CA . TRP A 1 128 ? -13.924 -10.549 -1.331 1.00 36.91 128 TRP A CA 1
ATOM 985 C C . TRP A 1 128 ? -15.193 -11.047 -2.043 1.00 36.91 128 TRP A C 1
ATOM 987 O O . TRP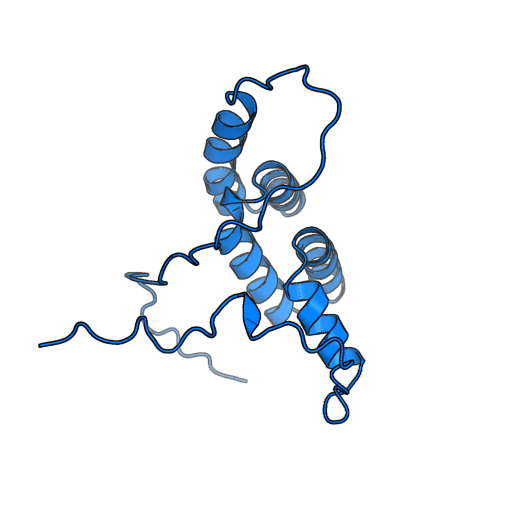 A 1 128 ? -15.079 -11.631 -3.123 1.00 36.91 128 TRP A O 1
ATOM 997 N N . PRO A 1 129 ? -16.402 -10.888 -1.479 1.00 43.47 129 PRO A N 1
ATOM 998 C CA . PRO A 1 129 ? -17.615 -11.026 -2.262 1.00 43.47 129 PRO A CA 1
ATOM 999 C C . PRO A 1 129 ? -17.822 -9.702 -3.005 1.00 43.47 129 PRO A C 1
ATOM 1001 O O . PRO A 1 129 ? -18.119 -8.690 -2.380 1.00 43.47 129 PRO A O 1
ATOM 1004 N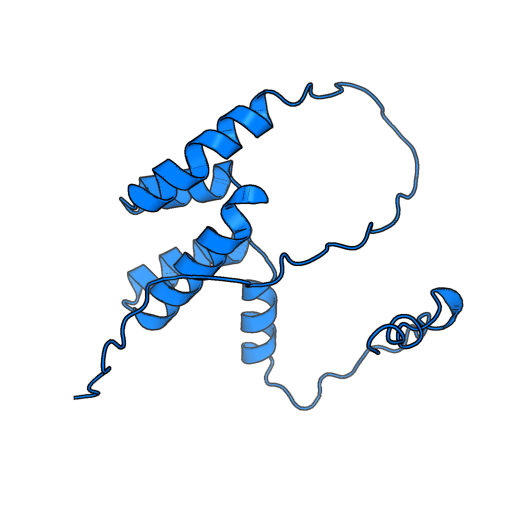 N . GLY A 1 130 ? -17.651 -9.691 -4.330 1.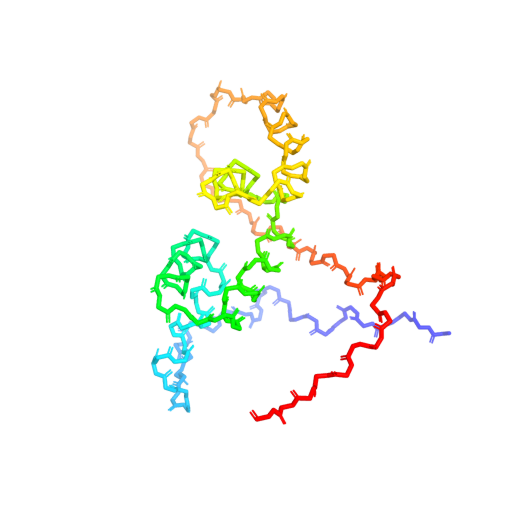00 49.50 130 GLY A N 1
ATOM 1005 C CA . GLY A 1 130 ? -18.199 -8.594 -5.140 1.00 49.50 130 GLY A CA 1
ATOM 1006 C C . GLY A 1 130 ? -17.302 -7.921 -6.173 1.00 49.50 130 GLY A C 1
ATOM 1007 O O . GLY A 1 130 ? -17.560 -6.768 -6.493 1.00 49.50 130 GLY A O 1
ATOM 1008 N N . ILE A 1 131 ? -16.313 -8.601 -6.760 1.00 45.81 131 ILE A N 1
ATOM 1009 C CA . ILE A 1 131 ? -15.787 -8.161 -8.064 1.00 45.81 131 ILE A CA 1
ATOM 1010 C C . ILE A 1 131 ? -16.518 -8.967 -9.136 1.00 45.81 131 ILE A C 1
ATOM 1012 O O . ILE A 1 131 ? -16.084 -10.037 -9.560 1.00 45.81 131 ILE A O 1
ATOM 1016 N N . THR A 1 132 ? -17.687 -8.476 -9.541 1.00 50.38 132 THR A N 1
ATOM 1017 C CA . THR A 1 132 ? -18.296 -8.892 -10.803 1.00 50.38 132 THR A CA 1
ATOM 1018 C C . THR A 1 132 ? -17.369 -8.453 -11.927 1.00 50.38 132 THR A C 1
ATOM 1020 O O . THR A 1 132 ? -17.138 -7.261 -12.105 1.00 50.38 132 THR A O 1
ATOM 1023 N N . SER A 1 133 ? -16.812 -9.448 -12.615 1.00 46.88 133 SER A N 1
ATOM 1024 C CA . SER A 1 133 ? -16.113 -9.401 -13.902 1.00 46.88 133 SER A CA 1
ATOM 1025 C C . SER A 1 133 ? -16.187 -8.041 -14.618 1.00 46.88 133 SER A C 1
ATOM 1027 O O . SER A 1 133 ? -17.162 -7.736 -15.301 1.00 46.88 133 SER A O 1
ATOM 1029 N N . ALA A 1 134 ? -15.148 -7.220 -14.460 1.00 45.69 134 ALA A N 1
ATOM 1030 C CA . ALA A 1 134 ? -14.894 -6.099 -15.353 1.00 45.69 134 ALA A CA 1
ATOM 1031 C C . ALA A 1 134 ? -13.924 -6.595 -16.428 1.00 45.69 134 ALA A C 1
ATOM 1033 O O . ALA A 1 134 ? -12.743 -6.822 -16.164 1.00 45.69 134 ALA A O 1
ATOM 1034 N N . THR A 1 135 ? -14.448 -6.823 -17.630 1.00 49.44 135 THR A N 1
ATOM 1035 C CA . THR A 1 135 ? -13.667 -7.088 -18.838 1.00 49.44 135 THR A CA 1
ATOM 1036 C C . THR A 1 135 ? -12.731 -5.907 -19.087 1.00 49.44 135 THR A C 1
ATOM 1038 O O . THR A 1 135 ? -13.167 -4.833 -19.493 1.00 49.44 135 THR A O 1
ATOM 1041 N N . ILE A 1 136 ? -11.439 -6.101 -18.830 1.00 51.72 136 ILE A N 1
ATOM 1042 C CA . ILE A 1 136 ? -10.390 -5.167 -19.238 1.00 51.72 136 ILE A CA 1
ATOM 1043 C C . ILE A 1 136 ? -10.209 -5.349 -20.747 1.00 51.72 136 ILE A C 1
ATOM 1045 O O . ILE A 1 136 ? -9.634 -6.339 -21.196 1.00 51.72 136 ILE A O 1
ATOM 1049 N N . ILE A 1 137 ? -10.747 -4.416 -21.532 1.00 48.66 137 ILE A N 1
ATOM 1050 C CA . ILE A 1 137 ? -10.429 -4.285 -22.954 1.00 48.66 137 ILE A CA 1
ATOM 1051 C C . ILE A 1 137 ? -9.130 -3.483 -23.029 1.00 48.66 137 ILE A C 1
ATOM 1053 O O . ILE A 1 137 ? -9.112 -2.302 -22.686 1.00 48.66 137 ILE A O 1
ATOM 1057 N N . PHE A 1 138 ? -8.045 -4.132 -23.447 1.00 43.25 138 PHE A N 1
ATOM 1058 C CA . PHE A 1 138 ? -6.862 -3.424 -23.926 1.00 43.25 138 PHE A CA 1
ATOM 1059 C C . PHE A 1 138 ? -7.207 -2.838 -25.299 1.00 43.25 138 PHE A C 1
ATOM 1061 O O . PHE A 1 138 ? -7.528 -3.591 -26.220 1.00 43.25 138 PHE A O 1
ATOM 1068 N N . VAL A 1 139 ? -7.198 -1.508 -25.397 1.00 57.56 139 VAL A N 1
ATOM 1069 C CA . VAL A 1 139 ? -7.169 -0.770 -26.668 1.00 57.56 139 VAL A CA 1
ATOM 1070 C C . VAL A 1 139 ? -5.731 -0.365 -26.936 1.00 57.56 139 VAL A C 1
ATOM 1072 O O . VAL A 1 139 ? -5.077 0.081 -25.965 1.00 57.56 139 VAL A O 1
#

Radius of gyration: 20.02 Å; chains: 1; bounding box: 44×50×58 Å

Foldseek 3Di:
DDDDDPPPDDDPVVPPPPDDPPPPPDDPVVVVVVVCLVDLVSLLVQLVVCVVVVVVVSVVVSLVSCLLCCLVCLPVQLVSCVVVVVVVSNVSSVVSVVVVVPPPPPPDDDDDDDDDDDDDDRPPPPDPPDPDDDPDDDD

Secondary structure (DSSP, 8-state):
-----STTSPPTTT----------SS-HHHHHHHHHHH-HHHHHHHHHHHHHTT-HHHHHHHHHHHHHTTTTSHHHHHHHHHHTT-HHHHHHHHHHHHHHHTS------------------PPP---------------

pLDDT: mean 75.6, std 18.77, range [36.91, 97.56]

Sequence (139 aa):
MFAEQSDAFPKPEDVMNTESVELSDEDSTTLRLLFIFMHSKELMNLAQAAQKYLLLNLVAFCRLAIEARVKDVPIDAFIYATKNELSALADIAAPYMVAESLKPSHTGQISGIGSPLVGRRFPKLSCWPGITSATIIFV